Protein AF-A0A3C0K5W3-F1 (afdb_monomer_lite)

Sequence (111 aa):
MNNLSKPRFLISIFLLSLITAIVSLNSDISESFFLDLQAFLSKYLGWMIILIANGFVIFAFFLIFTKYKDIRLGGIDAKPAYSYINWIAMLFSAGLGIGLLFYGVAEPIMH

Foldseek 3Di:
DVPDPVVVVVVVVVVVVVVVVVCVVPVVVVVVVVVVVVVVCCVPVVVVVVCVVVVVVVVVVVCCVDPNVPDDDPDDPDDDPDDPVVVVVVVCVVPDDPCCVVCVVVVVVVD

Radius of gyration: 21.31 Å; chains: 1; bounding box: 47×42×46 Å

pLDDT: mean 92.63, std 6.58, range [53.44, 98.31]

Structure (mmCIF, N/CA/C/O backbone):
data_AF-A0A3C0K5W3-F1
#
_entry.id   AF-A0A3C0K5W3-F1
#
loop_
_atom_site.group_PDB
_atom_site.id
_atom_site.type_symbol
_atom_site.label_atom_id
_atom_site.label_alt_id
_atom_site.label_comp_id
_atom_site.label_asym_id
_atom_site.label_entity_id
_atom_site.label_seq_id
_atom_site.pdbx_PDB_ins_code
_atom_site.Cartn_x
_atom_site.Cartn_y
_atom_site.Cartn_z
_atom_site.occupancy
_atom_site.B_iso_or_equiv
_atom_site.auth_seq_id
_atom_site.auth_comp_id
_atom_site.auth_asym_id
_atom_site.auth_atom_id
_atom_site.pdbx_PDB_model_num
ATOM 1 N N . MET A 1 1 ? -11.161 -27.238 0.043 1.00 53.44 1 MET A N 1
ATOM 2 C CA . MET A 1 1 ? -10.925 -26.816 -1.361 1.00 53.44 1 MET A CA 1
ATOM 3 C C . MET A 1 1 ? -12.185 -26.837 -2.246 1.00 53.44 1 MET A C 1
ATOM 5 O O . MET A 1 1 ? -12.074 -26.529 -3.423 1.00 53.44 1 MET A O 1
ATOM 9 N N . ASN A 1 2 ? -13.390 -27.097 -1.709 1.00 59.31 2 ASN A N 1
ATOM 10 C CA . ASN A 1 2 ? -14.619 -27.181 -2.523 1.00 59.31 2 ASN A CA 1
ATOM 11 C C . ASN A 1 2 ? -15.265 -25.825 -2.888 1.00 59.31 2 ASN A C 1
ATOM 13 O O . ASN A 1 2 ? -16.159 -25.808 -3.722 1.00 59.31 2 ASN A O 1
ATOM 17 N N . ASN A 1 3 ? -14.781 -24.697 -2.343 1.00 73.31 3 ASN A N 1
ATOM 18 C CA . ASN A 1 3 ? -15.298 -23.342 -2.618 1.00 73.31 3 ASN A CA 1
ATOM 19 C C . ASN A 1 3 ? -14.327 -22.475 -3.447 1.00 73.31 3 ASN A C 1
ATOM 21 O O . ASN A 1 3 ? -14.339 -21.248 -3.350 1.00 73.31 3 ASN A O 1
ATOM 25 N N . LEU A 1 4 ? -13.444 -23.090 -4.243 1.00 79.12 4 LEU A N 1
ATOM 26 C CA . LEU A 1 4 ? -12.573 -22.337 -5.146 1.00 79.12 4 LEU A CA 1
ATOM 27 C C . LEU A 1 4 ? -13.383 -21.858 -6.354 1.00 79.12 4 LEU A C 1
ATOM 29 O O . LEU A 1 4 ? -13.930 -22.668 -7.105 1.00 79.12 4 LEU A O 1
ATOM 33 N N . SER A 1 5 ? -13.411 -20.545 -6.587 1.00 85.00 5 SER A N 1
ATOM 34 C CA . SER A 1 5 ? -13.956 -19.988 -7.828 1.00 85.00 5 SER A CA 1
ATOM 35 C C . SER A 1 5 ? -12.999 -20.288 -8.986 1.00 85.00 5 SER A C 1
ATOM 37 O O . SER A 1 5 ? -12.156 -19.472 -9.355 1.00 85.00 5 SER A O 1
ATOM 39 N N . LYS A 1 6 ? -13.128 -21.498 -9.550 1.00 85.94 6 LYS A N 1
ATOM 40 C CA . LYS A 1 6 ? -12.260 -22.034 -10.614 1.00 85.94 6 LYS A CA 1
ATOM 41 C C . LYS A 1 6 ? -11.981 -21.020 -11.736 1.00 85.94 6 LYS A C 1
ATOM 43 O O . LYS A 1 6 ? -10.813 -20.885 -12.086 1.00 85.94 6 LYS A O 1
ATOM 48 N N . PRO A 1 7 ? -12.969 -20.246 -12.238 1.00 89.31 7 PRO A N 1
ATOM 49 C CA . PRO A 1 7 ? -12.702 -19.260 -13.283 1.00 89.31 7 PRO A CA 1
ATOM 50 C C . PRO A 1 7 ? -11.733 -18.159 -12.838 1.00 89.31 7 PRO A C 1
ATOM 52 O O . PRO A 1 7 ? -10.801 -17.838 -13.562 1.00 89.31 7 PRO A O 1
ATOM 55 N N . ARG A 1 8 ? -11.898 -17.611 -11.626 1.00 91.19 8 ARG A N 1
ATOM 56 C CA . ARG A 1 8 ? -11.048 -16.514 -11.132 1.00 91.19 8 ARG A CA 1
ATOM 57 C C . ARG A 1 8 ? -9.632 -16.999 -10.860 1.00 91.19 8 ARG A C 1
ATOM 59 O O . ARG A 1 8 ? -8.676 -16.351 -11.257 1.00 91.19 8 ARG A O 1
ATOM 66 N N . PHE A 1 9 ? -9.512 -18.167 -10.235 1.00 92.94 9 PHE A N 1
ATOM 67 C CA . PHE A 1 9 ? -8.214 -18.759 -9.931 1.00 92.94 9 PHE A CA 1
ATOM 68 C C . PHE A 1 9 ? -7.405 -19.066 -11.200 1.00 92.94 9 PHE A C 1
ATOM 70 O O . PHE A 1 9 ? -6.224 -18.732 -11.270 1.00 92.94 9 PHE A O 1
ATOM 77 N N . LEU A 1 10 ? -8.047 -19.649 -12.220 1.00 94.44 10 LEU A N 1
ATOM 78 C CA . LEU A 1 10 ? -7.383 -19.985 -13.482 1.00 94.44 10 LEU A CA 1
ATOM 79 C C . LEU A 1 10 ? -7.002 -18.744 -14.296 1.00 94.44 10 LEU A C 1
ATOM 81 O O . LEU A 1 10 ? -5.924 -18.711 -14.881 1.00 94.44 10 LEU A O 1
ATOM 85 N N . ILE A 1 11 ? -7.842 -17.705 -14.300 1.00 95.75 11 ILE A N 1
ATOM 86 C CA . ILE A 1 11 ? -7.507 -16.437 -14.962 1.00 95.75 11 ILE A CA 1
ATOM 87 C C . ILE A 1 11 ? -6.298 -15.787 -14.282 1.00 95.75 11 ILE A C 1
ATOM 89 O O . ILE A 1 11 ? -5.361 -15.388 -14.968 1.00 95.75 11 ILE A O 1
ATOM 93 N N . SER A 1 12 ? -6.277 -15.727 -12.946 1.00 95.06 12 SER A N 1
ATOM 94 C CA . SER A 1 12 ? -5.155 -15.136 -12.212 1.00 95.06 12 SER A CA 1
ATOM 95 C C . SER A 1 12 ? -3.846 -15.887 -12.450 1.00 95.06 12 SER A C 1
ATOM 97 O O . SER A 1 12 ? -2.835 -15.249 -12.729 1.00 95.06 12 SER A O 1
ATOM 99 N N . ILE A 1 13 ? -3.843 -17.226 -12.376 1.00 96.25 13 ILE A N 1
ATOM 100 C CA . ILE A 1 13 ? -2.606 -17.999 -12.573 1.00 96.25 13 ILE A CA 1
ATOM 101 C C . ILE A 1 13 ? -2.107 -17.900 -14.015 1.00 96.25 13 ILE A C 1
ATOM 103 O O . ILE A 1 13 ? -0.909 -17.747 -14.233 1.00 96.25 13 ILE A O 1
ATOM 107 N N . PHE A 1 14 ? -3.021 -17.908 -14.989 1.00 96.81 14 PHE A N 1
ATOM 108 C CA . PHE A 1 14 ? -2.679 -17.728 -16.392 1.00 96.81 14 PHE A CA 1
ATOM 109 C C . PHE A 1 14 ? -2.036 -16.358 -16.624 1.00 96.81 14 PHE A C 1
ATOM 111 O O . PHE A 1 14 ? -0.925 -16.300 -17.141 1.00 96.81 14 PHE A O 1
ATOM 118 N N . LEU A 1 15 ? -2.670 -15.275 -16.162 1.00 96.56 15 LEU A N 1
ATOM 1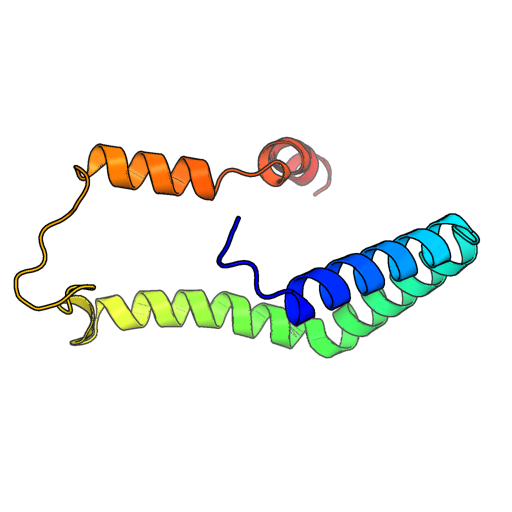19 C CA . LEU A 1 15 ? -2.139 -13.918 -16.314 1.00 96.56 15 LEU A CA 1
ATOM 120 C C . LEU A 1 15 ? -0.776 -13.745 -15.641 1.00 96.56 15 LEU A C 1
ATOM 122 O O . LEU A 1 15 ? 0.139 -13.217 -16.265 1.00 96.56 15 LEU A O 1
ATOM 126 N N . LEU A 1 16 ? -0.621 -14.221 -14.403 1.00 96.69 16 LEU A N 1
ATOM 127 C CA . LEU A 1 16 ? 0.655 -14.136 -13.693 1.00 96.69 16 LEU A CA 1
ATOM 128 C C . LEU A 1 16 ? 1.747 -14.923 -14.422 1.00 96.69 16 LEU A C 1
ATOM 130 O O . LEU A 1 16 ? 2.812 -14.376 -14.687 1.00 96.69 16 LEU A O 1
ATOM 134 N N . SER A 1 17 ? 1.467 -16.171 -14.808 1.00 96.38 17 SER A N 1
ATOM 135 C CA . SER A 1 17 ? 2.436 -17.005 -15.528 1.00 96.38 17 SER A CA 1
ATOM 136 C C . SER A 1 17 ? 2.839 -16.402 -16.874 1.00 96.38 17 SER A C 1
ATOM 138 O O . SER A 1 17 ? 4.018 -16.411 -17.216 1.00 96.38 17 SER A O 1
ATOM 140 N N . LEU A 1 18 ? 1.882 -15.822 -17.602 1.00 96.12 18 LEU A N 1
ATOM 141 C CA . LEU A 1 18 ? 2.112 -15.194 -18.895 1.00 96.12 18 LEU A CA 1
ATOM 142 C C . LEU A 1 18 ? 2.998 -13.953 -18.757 1.00 96.12 18 LEU A C 1
ATOM 144 O O . LEU A 1 18 ? 3.984 -13.833 -19.479 1.00 96.12 18 LEU A O 1
ATOM 148 N N . ILE 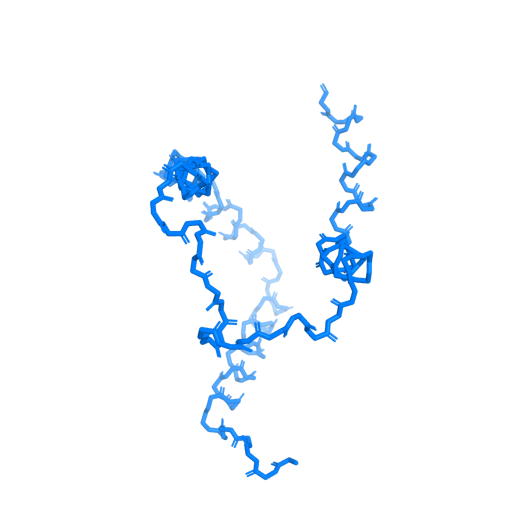A 1 19 ? 2.679 -13.059 -17.816 1.00 95.06 19 ILE A N 1
ATOM 149 C CA . ILE A 1 19 ? 3.469 -11.843 -17.576 1.00 95.06 19 ILE A CA 1
ATOM 150 C C . ILE A 1 19 ? 4.892 -12.219 -17.155 1.00 95.06 19 ILE A C 1
ATOM 152 O O . ILE A 1 19 ? 5.851 -11.718 -17.737 1.00 95.06 1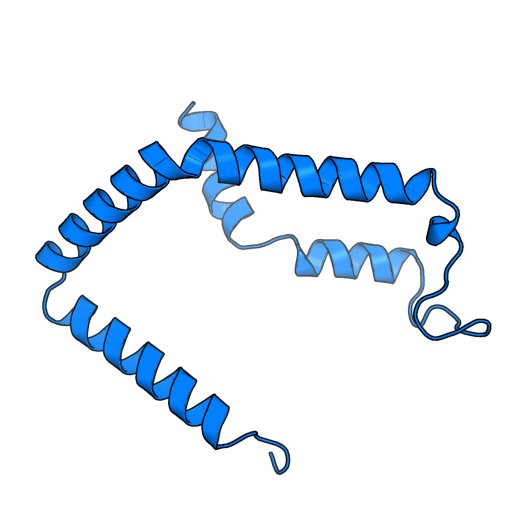9 ILE A O 1
ATOM 156 N N . THR A 1 20 ? 5.049 -13.139 -16.199 1.00 95.12 20 THR A N 1
ATOM 157 C CA . THR A 1 20 ? 6.374 -13.581 -15.745 1.00 95.12 20 THR A CA 1
ATOM 158 C C . THR A 1 20 ? 7.173 -14.244 -16.869 1.00 95.12 20 THR A C 1
ATOM 160 O O . THR A 1 20 ? 8.364 -13.971 -17.000 1.00 95.12 20 THR A O 1
ATOM 163 N N . ALA A 1 21 ? 6.541 -15.067 -17.712 1.00 95.25 21 ALA A N 1
ATOM 164 C CA . ALA A 1 21 ? 7.213 -15.694 -18.848 1.00 95.25 21 ALA A CA 1
ATOM 165 C C . ALA A 1 21 ? 7.692 -14.659 -19.877 1.00 95.25 21 ALA A C 1
ATOM 167 O O . ALA A 1 21 ? 8.838 -14.726 -20.315 1.00 95.25 21 ALA A O 1
ATOM 168 N N . ILE A 1 22 ? 6.853 -13.678 -20.228 1.00 93.25 22 ILE A N 1
ATOM 169 C CA . ILE A 1 22 ? 7.216 -12.612 -21.175 1.00 93.25 22 ILE A CA 1
ATOM 170 C C . ILE A 1 22 ? 8.408 -11.807 -20.648 1.00 93.25 22 ILE A C 1
ATOM 172 O O . ILE A 1 22 ? 9.380 -11.615 -21.379 1.00 93.25 22 ILE A O 1
ATOM 176 N N . VAL A 1 23 ? 8.360 -11.398 -19.376 1.00 95.19 23 VAL A N 1
ATOM 177 C CA . VAL A 1 23 ? 9.440 -10.627 -18.743 1.00 95.19 23 VAL A CA 1
ATOM 178 C C . VAL A 1 23 ? 10.738 -11.435 -18.685 1.00 95.19 23 VAL A C 1
ATOM 180 O O . VAL A 1 23 ? 11.806 -10.907 -18.982 1.00 95.19 23 VAL A O 1
ATOM 183 N N . SER A 1 24 ? 10.660 -12.728 -18.358 1.00 93.81 24 SER A N 1
ATOM 184 C CA . SER A 1 24 ? 11.844 -13.586 -18.238 1.00 93.81 24 SER A CA 1
ATOM 185 C C . SER A 1 24 ? 12.525 -13.892 -19.572 1.00 93.81 24 SER A C 1
ATOM 187 O O . SER A 1 24 ? 13.721 -14.173 -19.575 1.00 93.81 24 SER A O 1
ATOM 189 N N . LEU A 1 25 ? 11.789 -13.897 -20.687 1.00 93.88 25 LEU A N 1
ATOM 190 C CA . LEU A 1 25 ? 12.357 -14.182 -22.007 1.00 93.88 25 LEU A CA 1
ATOM 191 C C . LEU A 1 25 ? 13.113 -12.980 -22.590 1.00 93.88 25 LEU A C 1
ATOM 193 O O . LEU A 1 25 ? 14.012 -13.178 -23.401 1.00 93.88 25 LEU A O 1
ATOM 197 N N . ASN A 1 26 ? 12.748 -11.754 -22.198 1.00 93.06 26 ASN A N 1
ATOM 198 C CA . ASN A 1 26 ? 13.344 -10.516 -22.706 1.00 93.06 26 ASN A CA 1
ATOM 199 C C . ASN A 1 26 ? 13.478 -9.480 -21.577 1.00 93.06 26 ASN A C 1
ATOM 201 O O . ASN A 1 26 ? 12.720 -8.504 -21.526 1.00 93.06 26 ASN A O 1
ATOM 205 N N . SER A 1 27 ? 14.433 -9.696 -20.668 1.00 91.50 27 SER A N 1
ATOM 206 C CA . SER A 1 27 ? 14.642 -8.848 -19.485 1.00 91.50 27 SER A CA 1
ATOM 207 C C . SER A 1 27 ? 14.911 -7.388 -19.840 1.00 91.50 27 SER A C 1
ATOM 209 O O . SER A 1 27 ? 14.265 -6.504 -19.289 1.00 91.50 27 SER A O 1
ATOM 211 N N . ASP A 1 28 ? 15.791 -7.136 -20.808 1.00 92.25 28 ASP A N 1
ATOM 212 C CA . ASP A 1 28 ? 16.321 -5.791 -21.075 1.00 92.25 28 ASP A CA 1
ATOM 213 C C . ASP A 1 28 ? 15.261 -4.877 -21.717 1.00 92.25 28 ASP A C 1
ATOM 215 O O . ASP A 1 28 ? 15.105 -3.699 -21.382 1.00 92.25 28 ASP A O 1
ATOM 219 N N . ILE A 1 29 ? 14.457 -5.448 -22.620 1.00 93.44 29 ILE A N 1
ATOM 220 C CA . ILE A 1 29 ? 13.313 -4.757 -23.231 1.00 93.44 29 ILE A CA 1
ATOM 221 C C . ILE A 1 29 ? 12.230 -4.506 -22.177 1.00 93.44 29 ILE A C 1
ATOM 223 O O . ILE A 1 29 ? 11.616 -3.442 -22.156 1.00 93.44 29 ILE A O 1
ATOM 227 N N . SER A 1 30 ? 11.999 -5.472 -21.286 1.00 94.56 30 SER A N 1
ATOM 228 C CA . SER A 1 30 ? 11.004 -5.326 -20.220 1.00 94.56 30 SER A CA 1
ATOM 229 C C . SER A 1 30 ? 11.407 -4.244 -19.220 1.00 94.56 30 SER A C 1
ATOM 231 O O . SER A 1 30 ? 10.562 -3.451 -18.815 1.00 94.56 30 SER A O 1
ATOM 233 N N . GLU A 1 31 ? 12.687 -4.173 -18.853 1.00 94.25 31 GLU A N 1
ATOM 234 C CA . GLU A 1 31 ? 13.226 -3.144 -17.964 1.00 94.25 31 GLU A CA 1
ATOM 235 C C . G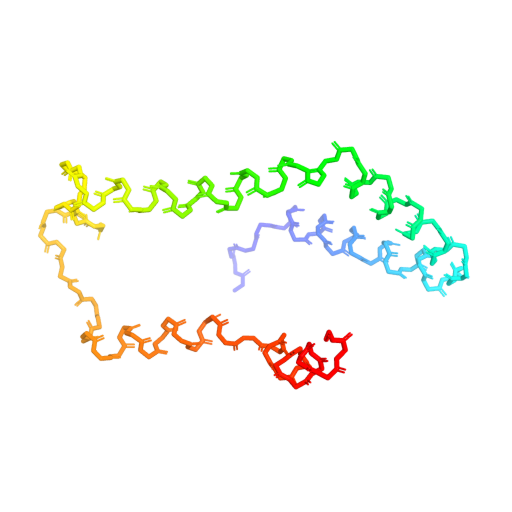LU A 1 31 ? 13.038 -1.744 -18.550 1.00 94.25 31 GLU A C 1
ATOM 237 O O . GLU A 1 31 ? 12.407 -0.898 -17.915 1.00 94.25 31 GLU A O 1
ATOM 242 N N . SER A 1 32 ? 13.520 -1.515 -19.776 1.00 95.88 32 SER A N 1
ATOM 243 C CA . SER A 1 32 ? 13.373 -0.217 -20.451 1.00 95.88 32 SER A CA 1
ATOM 244 C C . SER A 1 32 ? 11.905 0.197 -20.579 1.00 95.88 32 SER A C 1
ATOM 246 O O . SER A 1 32 ? 11.544 1.313 -20.205 1.00 95.88 32 SER A O 1
ATOM 248 N N . PHE A 1 33 ? 11.032 -0.728 -20.984 1.00 95.50 33 PHE A N 1
ATOM 249 C CA . PHE A 1 33 ? 9.594 -0.484 -21.044 1.00 95.50 33 PHE A CA 1
ATOM 250 C C . PHE A 1 33 ? 8.992 -0.105 -19.680 1.00 95.50 33 PHE A C 1
ATOM 252 O O . PHE A 1 33 ? 8.193 0.831 -19.598 1.00 95.50 33 PHE A O 1
ATOM 259 N N . PHE A 1 34 ? 9.351 -0.809 -18.600 1.00 95.50 34 PHE A N 1
ATOM 260 C CA . PHE A 1 34 ? 8.835 -0.501 -17.265 1.00 95.50 34 PHE A CA 1
ATOM 261 C C . PHE A 1 34 ? 9.337 0.840 -16.735 1.00 95.50 34 PHE A C 1
ATOM 263 O O . PHE A 1 34 ? 8.554 1.552 -16.106 1.00 95.50 34 PHE A O 1
ATOM 270 N N . LEU A 1 35 ? 10.591 1.206 -17.005 1.00 96.88 35 LEU A N 1
ATOM 271 C CA . LEU A 1 35 ? 11.141 2.510 -16.630 1.00 96.88 35 LEU A CA 1
ATOM 272 C C . LEU A 1 35 ? 10.435 3.648 -17.377 1.00 96.88 35 LEU A C 1
ATOM 274 O O . LEU A 1 35 ? 10.016 4.621 -16.747 1.00 96.88 35 LEU A O 1
ATOM 278 N N . ASP A 1 36 ? 10.212 3.496 -18.683 1.00 97.56 36 ASP A N 1
ATOM 279 C CA . ASP A 1 36 ? 9.477 4.476 -19.490 1.00 97.56 36 ASP A CA 1
ATOM 280 C C . ASP A 1 36 ? 8.030 4.627 -19.006 1.00 97.56 36 ASP A C 1
ATOM 282 O O . ASP A 1 36 ? 7.524 5.744 -18.838 1.00 97.56 36 ASP A O 1
ATOM 286 N N . LEU A 1 37 ? 7.365 3.505 -18.715 1.00 97.19 37 LEU A N 1
ATOM 287 C CA . LEU A 1 37 ? 6.008 3.503 -18.183 1.00 97.19 37 LEU A CA 1
ATOM 288 C C . LEU A 1 37 ? 5.949 4.137 -16.788 1.00 97.19 37 LEU A C 1
ATOM 290 O O . LEU A 1 37 ? 5.063 4.951 -16.525 1.00 97.19 37 LEU A O 1
ATOM 294 N N . GLN A 1 38 ? 6.888 3.809 -15.899 1.00 97.12 38 GLN A N 1
ATOM 295 C CA . GLN A 1 38 ? 6.984 4.410 -14.570 1.00 97.12 38 GLN A CA 1
ATOM 296 C C . GLN A 1 38 ? 7.203 5.922 -14.670 1.00 97.12 38 GLN A C 1
ATOM 298 O O . GLN A 1 38 ? 6.529 6.678 -13.963 1.00 97.12 38 GLN A O 1
ATOM 303 N N . ALA A 1 39 ? 8.098 6.375 -15.551 1.00 97.44 39 ALA A N 1
ATOM 304 C CA . ALA A 1 39 ? 8.368 7.790 -15.777 1.00 97.44 39 ALA A CA 1
ATOM 305 C C . ALA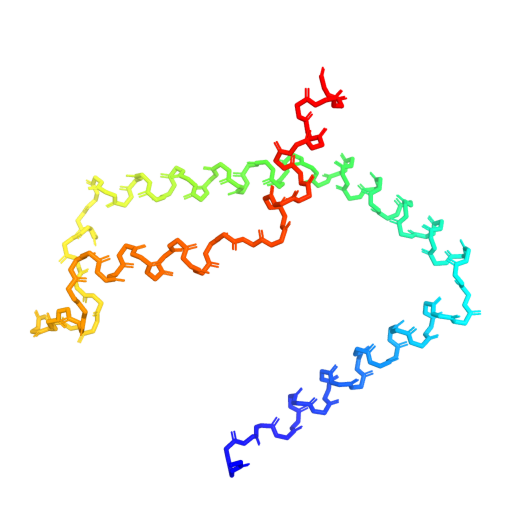 A 1 39 ? 7.126 8.514 -16.318 1.00 97.44 39 ALA A C 1
ATOM 307 O O . ALA A 1 39 ? 6.767 9.586 -15.822 1.00 97.44 39 ALA A O 1
ATOM 308 N N . PHE A 1 40 ? 6.418 7.907 -17.275 1.00 97.50 40 PHE A N 1
ATOM 309 C CA . PHE A 1 40 ? 5.158 8.425 -17.804 1.00 97.50 40 PHE A CA 1
ATOM 310 C C . PHE A 1 40 ? 4.092 8.551 -16.706 1.00 97.50 40 PHE A C 1
ATOM 312 O O . PHE A 1 40 ? 3.534 9.632 -16.502 1.00 97.50 40 PHE A O 1
ATOM 319 N N . LEU A 1 41 ? 3.837 7.477 -15.954 1.00 97.25 41 LEU A N 1
ATOM 320 C CA . LEU A 1 41 ? 2.843 7.475 -14.879 1.00 97.25 41 LEU A CA 1
ATOM 321 C C . LEU A 1 41 ? 3.200 8.486 -13.786 1.00 97.25 41 LEU A C 1
ATOM 323 O O . LEU A 1 41 ? 2.339 9.245 -13.353 1.00 97.25 41 LEU A O 1
ATOM 327 N N . SER A 1 42 ? 4.467 8.561 -13.385 1.00 96.31 42 SER A N 1
ATOM 328 C CA . SER A 1 42 ? 4.926 9.521 -12.375 1.00 96.31 42 SER A CA 1
ATOM 329 C C . SER A 1 42 ? 4.743 10.965 -12.844 1.00 96.31 42 SER A C 1
ATOM 331 O O . SER A 1 42 ? 4.259 11.803 -12.085 1.00 96.31 42 SER A O 1
ATOM 333 N N . LYS A 1 43 ? 5.049 11.254 -14.115 1.00 96.81 43 LYS A N 1
ATOM 334 C CA . LYS A 1 43 ? 4.919 12.595 -14.697 1.00 96.81 43 LYS A CA 1
ATOM 335 C C . LYS A 1 43 ? 3.467 13.059 -14.801 1.00 96.81 43 LYS A C 1
ATOM 337 O O . LYS A 1 43 ? 3.176 14.208 -14.480 1.00 96.81 43 LYS A O 1
ATOM 342 N N . TYR A 1 44 ? 2.564 12.194 -15.265 1.00 97.00 44 TYR A N 1
ATOM 343 C CA . TYR A 1 44 ? 1.184 12.593 -15.570 1.00 97.00 44 TYR A CA 1
ATOM 344 C C . TYR A 1 44 ? 0.184 12.276 -14.451 1.00 97.00 44 TYR A C 1
ATOM 346 O O . TYR A 1 44 ? -0.770 13.031 -14.266 1.00 97.00 44 TYR A O 1
ATOM 354 N N . LEU A 1 45 ? 0.395 11.199 -13.689 1.00 97.06 45 LEU A N 1
ATOM 355 C CA . LEU A 1 45 ? -0.499 10.746 -12.614 1.00 97.06 45 LEU A CA 1
ATOM 356 C C . LEU A 1 45 ? 0.082 10.954 -11.204 1.00 97.06 45 LEU A C 1
ATOM 358 O O . LEU A 1 45 ? -0.634 10.734 -10.228 1.00 97.06 45 LEU A O 1
ATOM 362 N N . GLY A 1 46 ? 1.330 11.415 -11.056 1.00 96.00 46 GLY A N 1
ATOM 363 C CA . GLY A 1 46 ? 1.962 11.596 -9.741 1.00 96.00 46 GLY A CA 1
ATOM 364 C C . GLY A 1 46 ? 1.175 12.511 -8.796 1.00 96.00 46 GLY A C 1
ATOM 365 O O . GLY A 1 46 ? 0.947 12.164 -7.638 1.00 96.00 46 GLY A O 1
ATOM 366 N N . TRP A 1 47 ? 0.665 13.639 -9.299 1.00 96.44 47 TRP A N 1
ATOM 367 C CA . TRP A 1 47 ? -0.170 14.556 -8.510 1.00 96.44 47 TRP A CA 1
ATOM 368 C C . TRP A 1 47 ? -1.461 13.887 -8.010 1.00 96.44 47 TRP A C 1
ATOM 370 O O . TRP A 1 47 ? -1.883 14.118 -6.878 1.00 96.44 47 TRP A O 1
ATOM 380 N N . MET A 1 48 ? -2.062 13.015 -8.825 1.00 97.12 48 MET A N 1
ATOM 381 C CA . MET A 1 48 ? -3.272 12.278 -8.467 1.00 97.12 48 MET A CA 1
ATOM 382 C C . MET A 1 48 ? -2.978 11.259 -7.361 1.00 97.12 48 MET A C 1
ATOM 384 O O . MET A 1 48 ? -3.757 11.152 -6.418 1.00 97.12 48 MET A O 1
ATOM 388 N N . ILE A 1 49 ? -1.839 10.557 -7.433 1.00 95.94 49 ILE A N 1
ATOM 389 C CA . ILE A 1 49 ? -1.398 9.625 -6.382 1.00 95.94 49 ILE A CA 1
ATOM 390 C C . ILE A 1 49 ? -1.247 10.364 -5.046 1.00 95.94 49 ILE A C 1
ATOM 392 O O . ILE A 1 49 ? -1.776 9.903 -4.033 1.00 95.94 49 ILE A O 1
ATOM 396 N N . ILE A 1 50 ? -0.602 11.537 -5.046 1.00 96.81 50 ILE A N 1
ATOM 397 C CA . ILE A 1 50 ? -0.416 12.359 -3.840 1.00 96.81 50 ILE A CA 1
ATOM 398 C C . ILE A 1 50 ? -1.766 12.811 -3.271 1.00 96.81 50 ILE A C 1
ATOM 400 O O . ILE A 1 50 ? -1.989 12.703 -2.062 1.00 96.81 50 ILE A O 1
ATOM 404 N N . LEU A 1 51 ? -2.680 13.290 -4.120 1.00 97.88 51 LEU A N 1
ATOM 405 C CA . LEU A 1 51 ? -4.005 13.732 -3.681 1.00 97.88 51 LEU A CA 1
ATOM 406 C C . LEU A 1 51 ? -4.848 12.588 -3.125 1.00 97.88 51 LEU A C 1
ATOM 408 O O . LEU A 1 51 ? -5.509 12.778 -2.111 1.00 97.88 51 LEU A O 1
ATOM 412 N N . ILE A 1 52 ? -4.825 11.410 -3.748 1.00 97.69 52 ILE A N 1
ATOM 413 C CA . ILE A 1 52 ? -5.574 10.244 -3.266 1.00 97.69 52 ILE A CA 1
ATOM 414 C C . ILE A 1 52 ? -5.003 9.758 -1.930 1.00 97.69 52 ILE A C 1
ATOM 416 O O . ILE A 1 52 ? -5.767 9.524 -0.995 1.00 97.69 52 ILE A O 1
ATOM 420 N N . ALA A 1 53 ? -3.675 9.654 -1.808 1.00 97.06 53 ALA A N 1
ATOM 421 C CA . ALA A 1 53 ? -3.022 9.229 -0.572 1.00 97.06 53 ALA A CA 1
ATOM 422 C C . ALA A 1 53 ? -3.369 10.161 0.601 1.00 97.06 53 ALA A C 1
ATOM 424 O O . ALA A 1 53 ? -3.855 9.704 1.636 1.00 97.06 53 ALA A O 1
ATOM 425 N N . ASN A 1 54 ? -3.207 11.475 0.417 1.00 98.06 54 ASN A N 1
ATOM 426 C CA . ASN A 1 54 ? -3.599 12.462 1.428 1.00 98.06 54 ASN A CA 1
ATOM 427 C C . ASN A 1 54 ? -5.120 12.500 1.629 1.00 98.06 54 ASN A C 1
ATOM 429 O O . ASN A 1 54 ? -5.596 12.666 2.749 1.00 98.06 54 ASN A O 1
ATOM 433 N N . GLY A 1 55 ? -5.889 12.295 0.562 1.00 98.31 55 GLY A N 1
ATOM 434 C CA . GLY A 1 55 ? -7.344 12.220 0.590 1.00 98.31 55 GLY A CA 1
ATOM 435 C C . GLY A 1 55 ? -7.850 11.110 1.506 1.00 98.31 55 GLY A C 1
ATOM 436 O O . GLY A 1 55 ? -8.759 11.356 2.294 1.00 98.31 55 GLY A O 1
ATOM 437 N N . PHE A 1 56 ? -7.232 9.925 1.489 1.00 97.94 56 PHE A N 1
ATOM 438 C CA . PHE A 1 56 ? -7.573 8.846 2.421 1.00 97.94 56 PHE A CA 1
ATOM 439 C C . PHE A 1 56 ? -7.260 9.200 3.875 1.00 97.94 56 PHE A C 1
ATOM 441 O O . PHE A 1 56 ? -8.059 8.883 4.756 1.00 97.94 56 PHE A O 1
ATOM 448 N N . VAL A 1 57 ? -6.146 9.891 4.131 1.00 97.50 57 VAL A N 1
ATOM 449 C CA . VAL A 1 57 ? -5.801 10.373 5.478 1.00 97.50 57 VAL A CA 1
ATOM 450 C C . VAL A 1 57 ? -6.844 11.381 5.959 1.00 97.50 57 VAL A C 1
ATOM 452 O O . VAL A 1 57 ? -7.428 11.203 7.028 1.00 97.50 57 VAL A O 1
ATOM 455 N N . ILE A 1 58 ? -7.147 12.395 5.148 1.00 98.00 58 ILE A N 1
ATOM 456 C CA . ILE A 1 58 ? -8.165 13.409 5.457 1.00 98.00 58 ILE A CA 1
ATOM 457 C C . ILE A 1 58 ? -9.531 12.755 5.662 1.00 98.00 58 ILE A C 1
ATOM 459 O O . ILE A 1 58 ? -10.231 13.093 6.611 1.00 98.00 58 ILE A O 1
ATOM 463 N N . PHE A 1 59 ? -9.907 11.799 4.814 1.00 97.31 59 PHE A N 1
ATOM 464 C CA . PHE A 1 59 ? -11.156 11.058 4.941 1.00 97.31 59 PHE A CA 1
ATOM 465 C C . PHE A 1 59 ? -11.222 10.270 6.255 1.00 97.31 59 PHE A C 1
ATOM 467 O O . PHE A 1 59 ? -12.235 10.333 6.951 1.00 97.31 59 PHE A O 1
ATOM 474 N N . ALA A 1 60 ? -10.143 9.586 6.644 1.00 96.25 60 ALA A N 1
ATOM 475 C CA . ALA A 1 60 ? -10.075 8.881 7.921 1.00 96.25 60 ALA A CA 1
ATOM 476 C C . ALA A 1 60 ? -10.219 9.845 9.112 1.00 96.25 60 ALA A C 1
ATOM 478 O O . ALA A 1 60 ? -11.007 9.578 10.020 1.00 96.25 60 ALA A O 1
ATOM 479 N N . PHE A 1 61 ? -9.539 10.998 9.084 1.00 96.81 61 PHE A N 1
ATOM 480 C CA . PHE A 1 61 ? -9.708 12.043 10.100 1.00 96.81 61 PHE A CA 1
ATOM 481 C C . PHE A 1 61 ? -11.130 12.601 10.123 1.00 96.81 61 PHE A C 1
ATOM 483 O O . PHE A 1 61 ? -11.718 12.751 11.191 1.00 96.81 61 PHE A O 1
ATOM 490 N N . PHE A 1 62 ? -11.712 12.866 8.956 1.00 96.75 62 PHE A N 1
ATOM 491 C CA . PHE A 1 62 ? -13.086 13.331 8.827 1.00 96.75 62 PHE A CA 1
ATOM 492 C C . PHE A 1 62 ? -14.068 12.357 9.489 1.00 96.75 62 PHE A C 1
ATOM 494 O O . PHE A 1 62 ? -14.934 12.796 10.247 1.00 96.75 62 PHE A O 1
ATOM 501 N N . LEU A 1 63 ? -13.900 11.043 9.298 1.00 96.31 63 LEU A N 1
ATOM 502 C CA . LEU A 1 63 ? -14.769 10.039 9.919 1.00 96.31 63 LEU A CA 1
ATOM 503 C C . LEU A 1 63 ? -14.796 10.137 11.453 1.00 96.31 63 LEU A C 1
ATOM 505 O O . LEU A 1 63 ? -15.875 9.981 12.027 1.00 96.31 63 LEU A O 1
ATOM 509 N N . ILE A 1 64 ? -13.678 10.484 12.104 1.00 95.94 64 ILE A N 1
ATOM 510 C CA . ILE A 1 64 ? -13.584 10.642 13.570 1.00 95.94 64 ILE A CA 1
ATOM 511 C C . ILE A 1 64 ? -14.521 11.743 14.090 1.00 95.94 64 ILE A C 1
ATOM 513 O O . ILE A 1 64 ? -15.068 11.623 15.187 1.00 95.94 64 ILE A O 1
ATOM 517 N N . PHE A 1 65 ? -14.740 12.806 13.313 1.00 95.94 65 PHE A N 1
ATOM 518 C CA . PHE A 1 65 ? -15.597 13.932 13.707 1.00 95.94 65 PHE A CA 1
ATOM 519 C C . PHE A 1 65 ? -17.054 13.776 13.257 1.00 95.94 65 PHE A C 1
ATOM 521 O O . PHE A 1 65 ? -17.909 14.578 13.629 1.00 95.94 65 PHE A O 1
ATOM 528 N N . THR A 1 66 ? -17.362 12.746 12.472 1.00 95.94 66 THR A N 1
ATOM 529 C CA . THR A 1 66 ? -18.715 12.507 11.958 1.00 95.94 66 THR A CA 1
ATOM 530 C C . THR A 1 66 ? -19.513 11.558 12.849 1.00 95.94 66 THR A C 1
ATOM 532 O O . THR A 1 66 ? -18.967 10.818 13.663 1.00 95.94 66 THR A O 1
ATOM 535 N N . LYS A 1 67 ? -20.830 11.495 12.611 1.00 92.69 67 LYS A N 1
ATOM 536 C CA . LYS A 1 67 ? -21.738 10.498 13.210 1.00 92.69 67 LYS A CA 1
ATOM 537 C C . LYS A 1 67 ? -21.359 9.038 12.918 1.00 92.69 67 LYS A C 1
ATOM 539 O O . LYS A 1 67 ? -21.897 8.133 13.542 1.00 92.69 67 LYS A O 1
ATOM 544 N N . TYR A 1 68 ? -20.484 8.794 11.940 1.00 93.25 68 TYR A N 1
ATOM 545 C CA . TYR A 1 68 ? -20.105 7.442 11.531 1.00 93.25 68 TYR A CA 1
ATOM 546 C C . TYR A 1 68 ? -19.103 6.785 12.488 1.00 93.25 68 TYR A C 1
ATOM 548 O O . TYR A 1 68 ? -18.982 5.564 12.469 1.00 93.25 68 TYR A O 1
ATOM 556 N N . LYS A 1 69 ? -18.438 7.559 13.358 1.00 90.94 69 LYS A N 1
ATOM 557 C CA . LYS A 1 69 ? -17.484 7.039 14.351 1.00 90.94 69 LYS A CA 1
ATOM 558 C C . LYS A 1 69 ? -18.102 6.037 15.339 1.00 90.94 69 LYS A C 1
ATOM 560 O O . LYS A 1 69 ? -17.396 5.179 15.854 1.00 90.94 69 LYS A O 1
ATOM 565 N N . ASP A 1 70 ? -19.408 6.152 15.592 1.00 89.94 70 ASP A N 1
ATOM 566 C CA . ASP A 1 70 ? -20.129 5.344 16.582 1.00 89.94 70 ASP A CA 1
ATOM 567 C C . ASP A 1 70 ? -20.708 4.047 15.979 1.00 89.94 70 ASP A C 1
ATOM 569 O O . ASP A 1 70 ? -21.273 3.215 16.694 1.00 89.94 70 ASP A O 1
ATOM 573 N N . ILE A 1 71 ? -20.574 3.844 14.661 1.00 92.44 71 ILE A N 1
ATOM 574 C CA . ILE A 1 71 ? -21.084 2.651 13.980 1.00 92.44 71 ILE A CA 1
ATOM 575 C C . ILE A 1 71 ? -20.199 1.446 14.300 1.00 92.44 71 ILE A C 1
ATOM 577 O O . ILE A 1 71 ? -19.012 1.410 13.978 1.00 92.44 71 ILE A O 1
ATOM 581 N N . ARG A 1 72 ? -20.812 0.403 14.869 1.00 91.56 72 ARG A N 1
ATOM 582 C CA . ARG A 1 72 ? -20.160 -0.890 15.100 1.00 91.56 72 ARG A CA 1
ATOM 583 C C . ARG A 1 72 ? -20.239 -1.778 13.860 1.00 91.56 72 ARG A C 1
ATOM 585 O O . ARG A 1 72 ? -21.323 -2.097 13.367 1.00 91.56 72 ARG A O 1
ATOM 592 N N . LEU A 1 73 ? -19.079 -2.219 13.379 1.00 91.62 73 LEU A N 1
ATOM 593 C CA . LEU A 1 73 ? -18.970 -3.185 12.288 1.00 91.62 73 LEU A CA 1
ATOM 594 C C . LEU A 1 73 ? -19.401 -4.572 12.787 1.00 91.62 73 LEU A C 1
ATOM 596 O O . LEU A 1 73 ? -18.792 -5.117 13.704 1.00 91.62 73 LEU A O 1
ATOM 600 N N . GLY A 1 74 ? -20.455 -5.133 12.191 1.00 91.12 74 GLY A N 1
ATOM 601 C CA . GLY A 1 74 ? -21.042 -6.415 12.610 1.00 91.12 74 GLY A CA 1
ATOM 602 C C . GLY A 1 74 ? -22.407 -6.307 13.299 1.00 91.12 74 GLY A C 1
ATOM 603 O O . GLY A 1 74 ? -22.965 -7.332 13.677 1.00 91.12 74 GLY A O 1
ATOM 604 N N . GLY A 1 75 ? -22.961 -5.096 13.433 1.00 92.19 75 GLY A N 1
ATOM 605 C CA . GLY A 1 75 ? -24.293 -4.854 13.996 1.00 92.19 75 GLY A CA 1
ATOM 606 C C . GLY A 1 75 ? -24.263 -4.186 15.372 1.00 92.19 75 GLY A C 1
ATOM 607 O O . GLY A 1 75 ? -23.204 -3.976 15.961 1.00 92.19 75 GLY A O 1
ATOM 608 N N . ILE A 1 76 ? -25.446 -3.837 15.882 1.00 91.44 76 ILE A N 1
ATOM 609 C CA . ILE A 1 76 ? -25.617 -3.037 17.111 1.00 91.44 76 ILE A CA 1
ATOM 610 C C . ILE A 1 76 ? -25.055 -3.771 18.343 1.00 91.44 76 ILE A 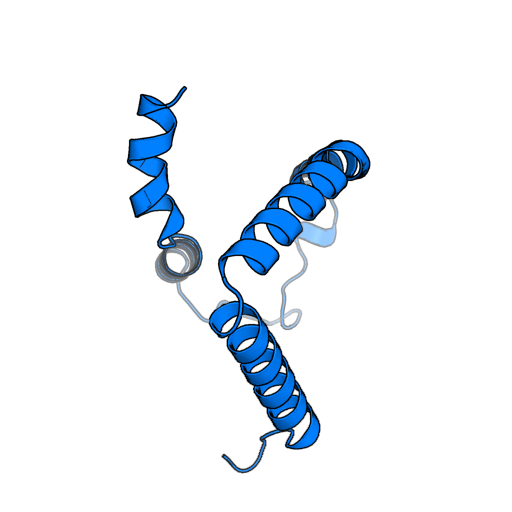C 1
ATOM 612 O O . ILE A 1 76 ? -24.341 -3.177 19.153 1.00 91.44 76 ILE A O 1
ATOM 616 N N . ASP A 1 77 ? -25.289 -5.082 18.423 1.00 92.38 77 ASP A N 1
ATOM 617 C CA . ASP A 1 77 ? -24.877 -5.934 19.548 1.00 92.38 77 ASP A CA 1
ATOM 618 C C . ASP A 1 77 ? -23.505 -6.596 19.356 1.00 92.38 77 ASP A C 1
ATOM 620 O O . ASP A 1 77 ? -23.096 -7.444 20.156 1.00 92.38 77 ASP A O 1
ATOM 624 N N . ALA A 1 78 ? -22.771 -6.225 18.301 1.00 93.94 78 ALA A N 1
ATOM 625 C CA . ALA A 1 78 ? -21.452 -6.782 18.040 1.00 93.94 78 ALA A CA 1
ATOM 626 C C . ALA A 1 78 ? -20.488 -6.464 19.194 1.00 93.94 78 ALA A C 1
ATOM 628 O O . ALA A 1 78 ? -20.387 -5.322 19.660 1.00 93.94 78 ALA A O 1
ATOM 629 N N . LYS A 1 79 ? -19.757 -7.490 19.638 1.00 92.38 79 LYS A N 1
ATOM 630 C CA . LYS A 1 79 ? -18.693 -7.387 20.642 1.00 92.38 79 LYS A CA 1
ATOM 631 C C . LYS A 1 79 ? -17.334 -7.616 19.972 1.00 92.38 79 LYS A C 1
ATOM 633 O O . LYS A 1 79 ? -17.261 -8.421 19.043 1.00 92.38 79 LYS A O 1
ATOM 638 N N . PRO A 1 80 ? -16.256 -6.951 20.427 1.00 92.75 80 PRO A N 1
ATOM 639 C CA . PRO A 1 80 ? -14.918 -7.191 19.897 1.00 92.75 80 PRO A CA 1
ATOM 640 C C . PRO A 1 80 ? -14.526 -8.665 20.035 1.00 92.75 80 PRO A C 1
ATOM 642 O O . PRO A 1 80 ? -14.614 -9.231 21.122 1.00 92.75 80 PRO A O 1
ATOM 645 N N . ALA A 1 81 ? -14.077 -9.277 18.937 1.00 92.56 81 ALA A N 1
ATOM 646 C CA . ALA A 1 81 ? -13.610 -10.666 18.941 1.00 92.56 81 ALA A CA 1
ATOM 647 C C . ALA A 1 81 ? -12.248 -10.838 19.642 1.00 92.56 81 ALA A C 1
ATOM 649 O O . ALA A 1 81 ? -11.908 -11.932 20.083 1.00 92.56 81 ALA A O 1
ATOM 650 N N . TYR A 1 82 ? -11.475 -9.755 19.755 1.00 94.00 82 TYR A N 1
ATOM 651 C CA . TYR A 1 82 ? -10.137 -9.736 20.340 1.00 94.00 82 TYR A CA 1
ATOM 652 C C . TYR A 1 82 ? -10.030 -8.627 21.386 1.00 94.00 82 TYR A C 1
ATOM 654 O O . TYR A 1 82 ? -10.718 -7.607 21.295 1.00 94.00 82 TYR A O 1
ATOM 662 N N . SER A 1 83 ? -9.147 -8.814 22.371 1.00 96.06 83 SER A N 1
ATOM 663 C CA . SER A 1 83 ? -8.797 -7.747 23.311 1.00 96.06 83 SER A CA 1
ATOM 664 C C . SER A 1 83 ? -8.130 -6.581 22.575 1.00 96.06 83 SER A C 1
ATOM 666 O O . SER A 1 83 ? -7.542 -6.758 21.507 1.00 96.06 83 SER A O 1
ATOM 668 N N . TYR A 1 84 ? -8.187 -5.386 23.161 1.00 95.19 84 TYR A N 1
ATOM 669 C CA . TYR A 1 84 ? -7.645 -4.176 22.538 1.00 95.19 84 TYR A CA 1
ATOM 670 C C . TYR A 1 84 ? -6.144 -4.293 22.218 1.00 95.19 84 TYR A C 1
ATOM 672 O O . TYR A 1 84 ? -5.710 -3.938 21.125 1.00 95.19 84 TYR A O 1
ATOM 680 N N . ILE A 1 85 ? -5.364 -4.879 23.135 1.00 96.81 85 ILE A N 1
ATOM 681 C CA . ILE A 1 85 ? -3.921 -5.108 22.951 1.00 96.81 85 ILE A CA 1
ATOM 682 C C . ILE A 1 85 ? -3.670 -6.091 21.803 1.00 96.81 85 ILE A C 1
ATOM 684 O O . ILE A 1 85 ? -2.844 -5.821 20.933 1.00 96.81 85 ILE A O 1
ATOM 688 N N . ASN A 1 86 ? -4.414 -7.201 21.758 1.00 96.44 86 ASN A N 1
ATOM 689 C CA . ASN A 1 86 ? -4.258 -8.196 20.697 1.00 96.44 86 ASN A CA 1
ATOM 690 C C . ASN A 1 86 ? -4.657 -7.617 19.333 1.00 96.44 86 ASN A C 1
ATOM 692 O O . ASN A 1 86 ? -4.014 -7.910 18.330 1.00 96.44 86 ASN A O 1
ATOM 696 N N . TRP A 1 87 ? -5.685 -6.766 19.289 1.00 95.12 87 TRP A N 1
ATOM 697 C CA . TRP A 1 87 ? -6.096 -6.079 18.067 1.00 95.12 87 TRP A CA 1
ATOM 698 C C . TRP A 1 87 ? -5.018 -5.122 17.542 1.00 95.12 87 TRP A C 1
ATOM 700 O O . TRP A 1 87 ? -4.685 -5.185 16.359 1.00 95.12 87 TRP A O 1
ATOM 710 N N . ILE A 1 88 ? -4.406 -4.312 18.413 1.00 94.88 88 ILE A N 1
ATOM 711 C CA . ILE A 1 88 ? -3.276 -3.447 18.032 1.00 94.88 88 ILE A CA 1
ATOM 712 C C . ILE A 1 88 ? -2.100 -4.288 17.522 1.00 94.88 88 ILE A C 1
ATOM 714 O O . ILE A 1 88 ? -1.536 -3.979 16.473 1.00 94.88 88 ILE A O 1
ATOM 718 N N . ALA A 1 89 ? -1.753 -5.372 18.219 1.00 94.81 89 ALA A N 1
ATOM 719 C CA . ALA A 1 89 ? -0.667 -6.258 17.802 1.00 94.81 89 ALA A CA 1
ATOM 720 C C . ALA A 1 89 ? -0.906 -6.851 16.399 1.00 94.81 89 ALA A C 1
ATOM 722 O O . ALA A 1 89 ? 0.018 -6.896 15.585 1.00 94.81 89 ALA A O 1
ATOM 723 N N . MET A 1 90 ? -2.146 -7.239 16.077 1.00 94.88 90 MET A N 1
ATOM 724 C CA . MET A 1 90 ? -2.504 -7.724 14.739 1.00 94.88 90 MET A CA 1
ATOM 725 C C . MET A 1 90 ? -2.370 -6.642 13.661 1.00 94.88 90 MET A C 1
ATOM 727 O O . MET A 1 90 ? -1.887 -6.948 12.573 1.00 94.88 90 MET A O 1
ATOM 731 N N . LEU A 1 91 ? -2.747 -5.389 13.945 1.00 93.19 91 LEU A N 1
ATOM 732 C CA . LEU A 1 91 ? -2.571 -4.284 12.993 1.00 93.19 91 LEU A CA 1
ATOM 733 C C . LEU A 1 91 ? -1.096 -4.045 12.660 1.00 93.19 91 LEU A C 1
ATOM 735 O O . LEU A 1 91 ? -0.753 -3.903 11.487 1.00 93.19 91 LEU A O 1
ATOM 739 N N . PHE A 1 92 ? -0.219 -4.058 13.667 1.00 90.62 92 PHE A N 1
ATOM 740 C CA . PHE A 1 92 ? 1.223 -3.951 13.438 1.00 90.62 92 PHE A CA 1
ATOM 741 C C . PHE A 1 92 ? 1.761 -5.154 12.666 1.00 90.62 92 PHE A C 1
ATOM 743 O O . PHE A 1 92 ? 2.510 -4.974 11.713 1.00 90.62 92 PHE A O 1
ATOM 750 N N . SER A 1 93 ? 1.337 -6.372 13.010 1.00 90.75 93 SER A N 1
ATOM 751 C CA . SER A 1 93 ? 1.764 -7.573 12.286 1.00 90.75 93 SER A CA 1
ATOM 752 C C . SER A 1 93 ? 1.319 -7.579 10.821 1.00 90.75 93 SER A C 1
ATOM 754 O O . SER A 1 93 ? 2.036 -8.120 9.985 1.00 90.75 93 SER A O 1
ATOM 756 N N . ALA A 1 94 ? 0.150 -7.019 10.504 1.00 90.50 94 ALA A N 1
ATOM 757 C CA . ALA A 1 94 ? -0.333 -6.911 9.130 1.00 90.50 94 ALA A CA 1
ATOM 758 C C . ALA A 1 94 ? 0.333 -5.756 8.359 1.00 90.50 94 ALA A C 1
ATOM 760 O O . ALA A 1 94 ? 0.500 -5.854 7.145 1.00 90.50 94 ALA A O 1
ATOM 761 N N . GLY A 1 95 ? 0.690 -4.664 9.046 1.00 83.56 95 GLY A N 1
ATOM 762 C CA . GLY A 1 95 ? 1.239 -3.451 8.432 1.00 83.56 95 GLY A CA 1
ATOM 763 C C . GLY A 1 95 ? 2.764 -3.424 8.281 1.00 83.56 95 GLY A C 1
ATOM 764 O O . GLY A 1 95 ? 3.272 -2.798 7.352 1.00 83.56 95 GLY A O 1
ATOM 765 N N . LEU A 1 96 ? 3.513 -4.093 9.163 1.00 88.12 96 LEU A N 1
ATOM 766 C CA . LEU A 1 96 ? 4.977 -4.129 9.121 1.00 88.12 96 LEU A CA 1
ATOM 767 C C . LEU A 1 96 ? 5.454 -5.135 8.064 1.00 88.12 96 LEU A C 1
ATOM 769 O O . LEU A 1 96 ? 5.611 -6.324 8.330 1.00 88.12 96 LEU A O 1
ATOM 773 N N . GLY A 1 97 ? 5.661 -4.649 6.841 1.00 83.25 97 GLY A N 1
ATOM 774 C CA . GLY A 1 97 ? 6.145 -5.452 5.719 1.00 83.25 97 GLY A CA 1
ATOM 775 C C . GLY A 1 97 ? 7.663 -5.417 5.524 1.00 83.25 97 GLY A C 1
ATOM 776 O O . GLY A 1 97 ? 8.390 -4.650 6.157 1.00 83.25 97 GLY A O 1
ATOM 777 N N . ILE A 1 98 ? 8.129 -6.196 4.541 1.00 87.38 98 ILE A N 1
ATOM 778 C CA . ILE A 1 98 ? 9.527 -6.222 4.071 1.00 87.38 98 ILE A CA 1
ATOM 779 C C . ILE A 1 98 ? 10.049 -4.829 3.677 1.00 87.38 98 ILE A C 1
ATOM 781 O O . ILE A 1 98 ? 11.236 -4.548 3.811 1.00 87.38 98 ILE A O 1
ATOM 785 N N . GLY A 1 99 ? 9.154 -3.926 3.260 1.00 83.94 99 GLY A N 1
ATOM 786 C CA . GLY A 1 99 ? 9.494 -2.551 2.901 1.00 83.94 99 GLY A CA 1
ATOM 787 C C . GLY A 1 99 ? 10.173 -1.771 4.028 1.00 83.94 99 GLY A C 1
ATOM 788 O O . GLY A 1 99 ? 11.111 -1.037 3.749 1.00 83.94 99 GLY A O 1
ATOM 789 N N . LEU A 1 100 ? 9.784 -1.977 5.294 1.00 87.44 100 LEU A N 1
ATOM 790 C CA . LEU A 1 100 ? 10.427 -1.295 6.424 1.00 87.44 100 LEU A CA 1
ATOM 791 C C . LEU A 1 100 ? 11.867 -1.782 6.641 1.00 87.44 100 LEU A C 1
ATOM 793 O O . LEU A 1 100 ? 12.740 -0.987 6.967 1.00 87.44 100 LEU A O 1
ATOM 797 N N . LEU A 1 101 ? 12.125 -3.075 6.428 1.00 86.94 101 LEU A N 1
ATOM 798 C CA . LEU A 1 101 ? 13.465 -3.657 6.556 1.00 86.94 101 LEU A CA 1
ATOM 799 C C . LEU A 1 101 ? 14.420 -3.141 5.472 1.00 86.94 101 LEU A C 1
ATOM 801 O O . LEU A 1 101 ? 15.579 -2.873 5.768 1.00 86.94 101 LEU A O 1
ATOM 805 N N . PHE A 1 102 ? 13.939 -2.983 4.237 1.00 86.88 102 PHE A N 1
ATOM 806 C CA . PHE A 1 102 ? 14.755 -2.465 3.135 1.00 86.88 102 PHE A CA 1
ATOM 807 C C . PHE A 1 102 ? 14.900 -0.943 3.188 1.00 86.88 102 PHE A C 1
ATOM 809 O O . PHE A 1 102 ? 16.014 -0.423 3.203 1.00 86.88 102 PHE A O 1
ATOM 816 N N . TYR A 1 103 ? 13.783 -0.220 3.233 1.00 88.81 103 TYR A N 1
ATOM 817 C CA . TYR A 1 103 ? 13.785 1.234 3.098 1.00 88.81 103 TYR A CA 1
ATOM 818 C C . TYR A 1 103 ? 13.977 1.973 4.423 1.00 88.81 103 TYR A C 1
ATOM 820 O O . TYR A 1 103 ? 14.399 3.119 4.393 1.00 88.81 103 TYR A O 1
ATOM 828 N N . GLY A 1 104 ? 13.775 1.331 5.579 1.00 88.38 104 GLY A N 1
ATOM 829 C CA . GLY A 1 104 ? 13.962 1.981 6.883 1.00 88.38 104 GLY A CA 1
ATOM 830 C C . GLY A 1 104 ? 15.406 2.399 7.176 1.00 88.38 104 GLY A C 1
ATOM 831 O O . GLY A 1 104 ? 15.624 3.349 7.920 1.00 88.38 104 GLY A O 1
ATOM 832 N N . VAL A 1 105 ? 16.390 1.720 6.575 1.00 89.69 105 VAL A N 1
ATOM 833 C CA . VAL A 1 105 ? 17.809 2.118 6.630 1.00 89.69 105 VAL A CA 1
ATOM 834 C C . VAL A 1 105 ? 18.249 2.787 5.331 1.00 89.69 105 VAL A C 1
ATOM 836 O O . VAL A 1 105 ? 19.042 3.723 5.371 1.00 89.69 105 VAL A O 1
ATOM 839 N N . ALA A 1 106 ? 17.744 2.333 4.179 1.00 90.69 106 ALA A N 1
ATOM 840 C CA . ALA A 1 106 ? 18.170 2.871 2.892 1.00 90.69 106 ALA A CA 1
ATOM 841 C C . ALA A 1 106 ? 17.691 4.312 2.660 1.00 90.69 106 ALA A C 1
ATOM 843 O O . ALA A 1 106 ? 18.474 5.131 2.190 1.00 90.69 106 ALA A O 1
ATOM 844 N N . GLU A 1 107 ? 16.445 4.648 3.007 1.00 90.56 107 GLU A N 1
ATOM 845 C CA . GLU A 1 107 ? 15.897 5.984 2.748 1.00 90.56 107 GLU A CA 1
ATOM 846 C C . GLU A 1 107 ? 16.684 7.096 3.473 1.00 90.56 107 GLU A C 1
ATOM 848 O O . GLU A 1 107 ? 17.097 8.024 2.777 1.00 90.56 107 GLU A O 1
ATOM 853 N N . PRO A 1 108 ? 17.002 7.000 4.787 1.00 92.19 108 PRO A N 1
ATOM 854 C CA . PRO A 1 108 ? 17.767 8.041 5.487 1.00 92.19 108 PRO A CA 1
ATOM 855 C C . PRO A 1 108 ? 19.224 8.197 5.036 1.00 92.19 108 PRO A C 1
ATOM 857 O O . PRO A 1 108 ? 19.851 9.199 5.354 1.00 92.19 108 PRO A O 1
ATOM 860 N N . ILE A 1 109 ? 19.796 7.185 4.378 1.00 93.56 109 ILE A N 1
ATOM 861 C CA . ILE A 1 109 ? 21.165 7.246 3.840 1.00 93.56 109 ILE A CA 1
ATOM 862 C C . ILE A 1 109 ? 21.165 7.867 2.436 1.00 93.56 109 ILE A C 1
ATOM 864 O O . ILE A 1 109 ? 22.156 8.470 2.028 1.00 93.56 109 ILE A O 1
ATOM 868 N N . MET A 1 110 ? 20.080 7.679 1.679 1.00 90.00 110 MET A N 1
ATOM 869 C CA . MET A 1 110 ? 19.974 8.083 0.274 1.00 90.00 110 MET A CA 1
ATOM 870 C C . MET A 1 110 ? 19.403 9.493 0.057 1.00 90.00 110 MET A C 1
ATOM 872 O O . MET A 1 110 ? 19.479 9.983 -1.070 1.00 90.00 110 MET A O 1
ATOM 876 N N . HIS A 1 111 ? 18.829 10.118 1.086 1.00 80.62 111 HIS A N 1
ATOM 877 C CA . HIS A 1 111 ? 18.333 11.502 1.079 1.00 80.62 111 HIS A CA 1
ATOM 878 C C . HIS A 1 111 ? 19.163 12.374 2.020 1.00 80.62 111 HIS A C 1
ATOM 880 O O . HIS A 1 111 ? 19.377 13.556 1.669 1.00 80.62 111 HIS A O 1
#

Secondary structure (DSSP, 8-state):
-TT--HHHHHHHHHHHHHHHHHHHH-HHHHHHHHHHHHHHHHHHHHHHHHHHHHHHHHHHHHHHHSGGGGPPTT-TT---SS-HHHHHHHHHHHH--HHHHHHHHHHHHH-